Protein AF-A0A8S8XJ86-F1 (afdb_monomer_lite)

pLDDT: mean 74.69, std 11.87, range [42.28, 90.44]

Secondary structure (DSSP, 8-state):
-------------PPP------S-SS--S--------SS----S-----PPPPPPPSEEEEE-TTT--EEEEEPPSSSSEEEE-TTT--EEEE-

Radius of gyration: 46.0 Å; chains: 1; bounding box: 46×61×134 Å

Sequence (94 aa):
MATKKAPPGKRKKKKRKIRLSLKSSKMKKTDSYTDQLGWSTDVGRTLEEKAKPKAPDTIRHQCQMCGTIMKVPKPKKARYTITCPHCEHQEFFE

Structure (mmCIF, N/CA/C/O backbone):
data_AF-A0A8S8XJ86-F1
#
_entry.id   AF-A0A8S8XJ86-F1
#
loop_
_atom_site.group_PDB
_atom_site.id
_atom_site.type_symbol
_atom_site.label_atom_id
_atom_site.label_alt_id
_atom_site.label_comp_id
_atom_site.label_asym_id
_atom_site.label_entity_id
_atom_site.label_seq_id
_atom_site.pdbx_PDB_ins_code
_atom_site.Cartn_x
_atom_site.Cartn_y
_atom_site.Cartn_z
_atom_site.occupancy
_atom_site.B_iso_or_equiv
_atom_site.auth_seq_id
_atom_site.auth_comp_id
_atom_site.auth_asym_id
_atom_site.auth_atom_id
_atom_site.pdbx_PDB_model_num
ATOM 1 N N . MET A 1 1 ? -21.548 49.881 108.927 1.00 42.28 1 MET A N 1
ATOM 2 C CA . MET A 1 1 ? -21.292 50.463 107.590 1.00 42.28 1 MET A CA 1
ATOM 3 C C . MET A 1 1 ? -21.587 49.415 106.524 1.00 42.28 1 MET A C 1
ATOM 5 O O . MET A 1 1 ? -21.354 48.239 106.763 1.00 42.28 1 MET A O 1
ATOM 9 N N . ALA A 1 2 ? -22.207 49.840 105.425 1.00 49.00 2 ALA A N 1
ATOM 10 C CA . ALA A 1 2 ? -22.979 49.024 104.488 1.00 49.00 2 ALA A CA 1
ATOM 11 C C . ALA A 1 2 ? -22.193 47.896 103.787 1.00 49.00 2 ALA A C 1
ATOM 13 O O . ALA A 1 2 ? -21.189 48.147 103.118 1.00 49.00 2 ALA A O 1
ATOM 14 N N . THR A 1 3 ? -22.706 46.664 103.849 1.00 51.28 3 THR A N 1
ATOM 15 C CA . THR A 1 3 ? -22.264 45.565 102.984 1.00 51.28 3 THR A CA 1
ATOM 16 C C . THR A 1 3 ? -22.906 45.736 101.605 1.00 51.28 3 THR A C 1
ATOM 18 O O . THR A 1 3 ? -24.103 45.537 101.401 1.00 51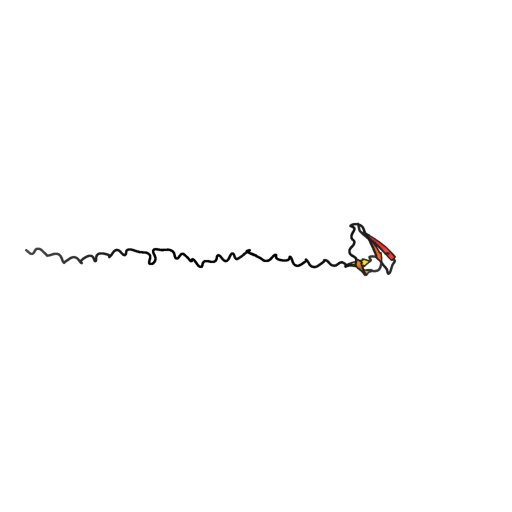.28 3 THR A O 1
ATOM 21 N N . LYS A 1 4 ? -22.101 46.187 100.638 1.00 55.44 4 LYS A N 1
ATOM 22 C CA . LYS A 1 4 ? -22.507 46.378 99.240 1.00 55.44 4 LYS A CA 1
ATOM 23 C C . LYS A 1 4 ? -22.965 45.037 98.652 1.00 55.44 4 LYS A C 1
ATOM 25 O O . LYS A 1 4 ? -22.157 44.135 98.444 1.00 55.44 4 LYS A O 1
ATOM 30 N N . LYS A 1 5 ? -24.264 44.903 98.379 1.00 54.19 5 LYS A N 1
ATOM 31 C CA . LYS A 1 5 ? -24.846 43.737 97.704 1.00 54.19 5 LYS A CA 1
ATOM 32 C C . LYS A 1 5 ? -24.377 43.746 96.245 1.00 54.19 5 LYS A C 1
ATOM 34 O O . LYS A 1 5 ? -24.687 44.675 95.504 1.00 54.19 5 LYS A O 1
ATOM 39 N N . ALA A 1 6 ? -23.580 42.751 95.857 1.00 61.88 6 ALA A N 1
ATOM 40 C CA . ALA A 1 6 ? -23.070 42.616 94.494 1.00 61.88 6 ALA A CA 1
ATOM 41 C C . ALA A 1 6 ? -24.230 42.547 93.474 1.00 61.88 6 ALA A C 1
ATOM 43 O O . ALA A 1 6 ? -25.271 41.955 93.781 1.00 61.88 6 ALA A O 1
ATOM 44 N N . PRO A 1 7 ? -24.087 43.141 92.273 1.00 62.88 7 PRO A N 1
ATOM 45 C CA . PRO A 1 7 ? -25.162 43.164 91.288 1.00 62.88 7 PRO A CA 1
ATOM 46 C C . PRO A 1 7 ? -25.503 41.738 90.821 1.00 62.88 7 PRO A C 1
ATOM 48 O O . PRO A 1 7 ? -24.604 40.898 90.706 1.00 62.88 7 PRO A O 1
ATOM 51 N N . PRO A 1 8 ? -26.784 41.437 90.536 1.00 59.34 8 PRO A N 1
ATOM 52 C CA . PRO A 1 8 ? -27.202 40.100 90.137 1.00 59.34 8 PRO A CA 1
ATOM 53 C C . PRO A 1 8 ? -26.526 39.721 88.816 1.00 59.34 8 PRO A C 1
ATOM 55 O O . PRO A 1 8 ? -26.800 40.291 87.759 1.00 59.34 8 PRO A O 1
ATOM 58 N N . GLY A 1 9 ? -25.606 38.756 88.888 1.00 61.59 9 GLY A N 1
ATOM 59 C CA . GLY A 1 9 ? -24.866 38.259 87.736 1.00 61.59 9 GLY A CA 1
ATOM 60 C C . GLY A 1 9 ? -25.815 37.789 86.633 1.00 61.59 9 GLY A C 1
ATOM 61 O O . GLY A 1 9 ? -26.747 37.019 86.878 1.00 61.59 9 GLY A O 1
ATOM 62 N N . LYS A 1 10 ? -25.583 38.260 85.402 1.00 64.69 10 LYS A N 1
ATOM 63 C CA . LYS A 1 10 ? -26.369 37.902 84.212 1.00 64.69 10 LYS A CA 1
ATOM 64 C C . LYS A 1 10 ? -26.484 36.374 84.122 1.00 64.69 10 LYS A C 1
ATOM 66 O O . LYS A 1 10 ? -25.475 35.687 83.959 1.00 64.69 10 LYS A O 1
ATOM 71 N N . ARG A 1 11 ? -27.706 35.829 84.225 1.00 66.25 11 ARG A N 1
ATOM 72 C CA . ARG A 1 11 ? -27.957 34.380 84.097 1.00 66.25 11 ARG A CA 1
ATOM 73 C C . ARG A 1 11 ? -27.393 33.910 82.754 1.00 66.25 11 ARG A C 1
ATOM 75 O O . ARG A 1 11 ? -27.905 34.291 81.701 1.00 66.25 11 ARG A O 1
ATOM 82 N N . LYS A 1 12 ? -26.337 33.087 82.780 1.00 66.81 12 LYS A N 1
ATOM 83 C CA . LYS A 1 12 ? -25.771 32.473 81.570 1.00 66.81 12 LYS A CA 1
ATOM 84 C C . LYS A 1 12 ? -26.883 31.678 80.880 1.00 66.81 12 LYS A C 1
ATOM 86 O O . LYS A 1 12 ? -27.357 30.681 81.425 1.00 66.81 12 LYS A O 1
ATOM 91 N N . LYS A 1 13 ? -27.328 32.120 79.697 1.00 68.56 13 LYS A N 1
ATOM 92 C CA . LYS A 1 13 ? -28.277 31.357 78.871 1.00 68.56 13 LYS A CA 1
ATOM 93 C C . LYS A 1 13 ? -27.654 29.984 78.600 1.00 68.56 13 LYS A C 1
ATOM 95 O O . LYS A 1 13 ? -26.611 29.896 77.955 1.00 68.56 13 LYS A O 1
ATOM 100 N N . LYS A 1 14 ? -28.268 28.913 79.121 1.00 70.94 14 LYS A N 1
ATOM 101 C CA . LYS A 1 14 ? -27.840 27.535 78.837 1.00 70.94 14 LYS A CA 1
ATOM 102 C C . LYS A 1 14 ? -27.930 27.314 77.325 1.00 70.94 14 LYS A C 1
ATOM 104 O O . LYS A 1 14 ? -29.017 27.407 76.757 1.00 70.94 14 LYS A O 1
ATOM 109 N N . LYS A 1 15 ? -26.791 27.037 76.679 1.00 71.56 15 LYS A N 1
ATOM 110 C CA . LYS A 1 15 ? -26.743 26.664 75.260 1.00 71.56 15 LYS A CA 1
ATOM 111 C C . LYS A 1 15 ? -27.555 25.377 75.089 1.00 71.56 15 LYS A C 1
ATOM 113 O O . LYS A 1 15 ? -27.224 24.357 75.693 1.00 71.56 15 LYS A O 1
ATOM 118 N N . ARG A 1 16 ? -28.647 25.428 74.321 1.00 73.12 16 ARG A N 1
ATOM 119 C CA . ARG A 1 16 ? -29.428 24.228 73.996 1.00 73.12 16 ARG A CA 1
ATOM 120 C C . ARG A 1 16 ? -28.575 23.365 73.066 1.00 73.12 16 ARG A C 1
ATOM 122 O O . ARG A 1 16 ? -28.124 23.850 72.034 1.00 73.12 16 ARG A O 1
ATOM 129 N N . LYS A 1 17 ? -28.314 22.111 73.450 1.00 73.62 17 LYS A N 1
ATOM 130 C CA . LYS A 1 17 ? -27.596 21.163 72.588 1.00 73.62 17 LYS A CA 1
ATOM 131 C C . LYS A 1 17 ? -28.508 20.794 71.422 1.00 73.62 17 LYS A C 1
ATOM 133 O O . LYS A 1 17 ? -29.537 20.157 71.634 1.00 73.62 17 LYS A O 1
ATOM 138 N N . ILE A 1 18 ? -28.129 21.194 70.214 1.00 74.19 18 ILE A N 1
ATOM 139 C CA . ILE A 1 18 ? -28.754 20.706 68.987 1.00 74.19 18 ILE A CA 1
ATOM 140 C C . ILE A 1 18 ? -28.276 19.265 68.808 1.00 74.19 18 ILE A C 1
ATOM 142 O O . ILE A 1 18 ? -27.073 19.016 68.749 1.00 74.19 18 ILE A O 1
ATOM 146 N N . ARG A 1 19 ? -29.209 18.311 68.779 1.00 73.75 19 ARG A N 1
ATOM 147 C CA . ARG A 1 19 ? -28.902 16.935 68.381 1.00 73.75 19 ARG A CA 1
ATOM 148 C C . ARG A 1 19 ? -29.111 16.860 66.880 1.00 73.75 19 ARG A C 1
ATOM 150 O O . ARG A 1 19 ? -30.240 16.968 66.413 1.00 73.75 19 ARG A O 1
ATOM 157 N N . LEU A 1 20 ? -28.016 16.748 66.142 1.00 73.75 20 LEU A N 1
ATOM 158 C CA . LEU A 1 20 ? -28.055 16.588 64.699 1.00 73.75 20 LEU A CA 1
ATOM 159 C C . LEU A 1 20 ? -28.547 15.164 64.402 1.00 73.75 20 LEU A C 1
ATOM 161 O O . LEU A 1 20 ? -27.772 14.215 64.464 1.00 73.75 20 LEU A O 1
ATOM 165 N N . SER A 1 21 ? -29.849 14.996 64.171 1.00 73.94 21 SER A N 1
ATOM 166 C CA . SER A 1 21 ? -30.399 13.740 63.658 1.00 73.94 21 SER A CA 1
ATOM 167 C C . SER A 1 21 ? -30.605 13.855 62.155 1.00 73.94 21 SER A C 1
ATOM 169 O O . SER A 1 21 ? -31.140 14.851 61.667 1.00 73.94 21 SER A O 1
ATOM 171 N N . LEU A 1 22 ? -30.214 12.817 61.424 1.00 75.38 22 LEU A N 1
ATOM 172 C CA . LEU A 1 22 ? -30.491 12.714 59.997 1.00 75.38 22 LEU A CA 1
ATOM 173 C C . LEU A 1 22 ? -32.007 12.706 59.766 1.00 75.38 22 LEU A C 1
ATOM 175 O O . LEU A 1 22 ? -32.744 12.008 60.463 1.00 75.38 22 LEU A O 1
ATOM 179 N N . LYS A 1 23 ? -32.478 13.476 58.779 1.00 71.81 23 LYS A N 1
ATOM 180 C CA . LYS A 1 23 ? -33.911 13.575 58.451 1.00 71.81 23 LYS A CA 1
ATOM 181 C C . LYS A 1 23 ? -34.482 12.272 57.875 1.00 71.81 23 LYS A C 1
ATOM 183 O O . LYS A 1 23 ? -35.683 12.040 57.951 1.00 71.81 23 LYS A O 1
ATOM 188 N N . SER A 1 24 ? -33.622 11.402 57.354 1.00 71.81 24 SER A N 1
ATOM 189 C CA . SER A 1 24 ? -33.955 10.047 56.920 1.00 71.81 24 SER A CA 1
ATOM 190 C C . SER A 1 24 ? -32.958 9.060 57.518 1.00 71.81 24 SER A C 1
ATOM 192 O O . SER A 1 24 ? -31.769 9.120 57.220 1.00 71.81 24 SER A O 1
ATOM 194 N N . SER A 1 25 ? -33.442 8.137 58.346 1.00 70.00 25 SER A N 1
ATOM 195 C CA . SER A 1 25 ? -32.637 7.062 58.942 1.00 70.00 25 SER A CA 1
ATOM 196 C C . SER A 1 25 ? -32.463 5.842 58.032 1.00 70.00 25 SER A C 1
ATOM 198 O O . SER A 1 25 ? -31.702 4.939 58.360 1.00 70.00 25 SER A O 1
ATOM 200 N N . LYS A 1 26 ? -33.185 5.786 56.907 1.00 74.62 26 LYS A N 1
ATOM 201 C CA . LYS A 1 26 ? -33.253 4.623 56.017 1.00 74.62 26 LYS A CA 1
ATOM 202 C C . LYS A 1 26 ? -32.887 5.040 54.597 1.00 74.62 26 LYS A C 1
ATOM 204 O O . LYS A 1 26 ? -33.457 6.001 54.081 1.00 74.62 26 LYS A O 1
ATOM 209 N N . MET A 1 27 ? -31.963 4.309 53.976 1.00 71.25 27 MET A N 1
ATOM 210 C CA . MET A 1 27 ? -31.656 4.464 52.553 1.00 71.25 27 MET A CA 1
ATOM 211 C C . MET A 1 27 ? -32.871 4.031 51.720 1.00 71.25 27 MET A C 1
ATOM 213 O O . MET A 1 27 ? -33.504 3.013 52.014 1.00 71.25 27 MET A O 1
ATOM 217 N N . LYS A 1 28 ? -33.235 4.823 50.706 1.00 73.31 28 LYS A N 1
ATOM 218 C CA . LYS A 1 28 ? -34.263 4.430 49.734 1.00 73.31 28 LYS A CA 1
ATOM 219 C C . LYS A 1 28 ? -33.676 3.301 48.884 1.00 73.31 28 LYS A C 1
A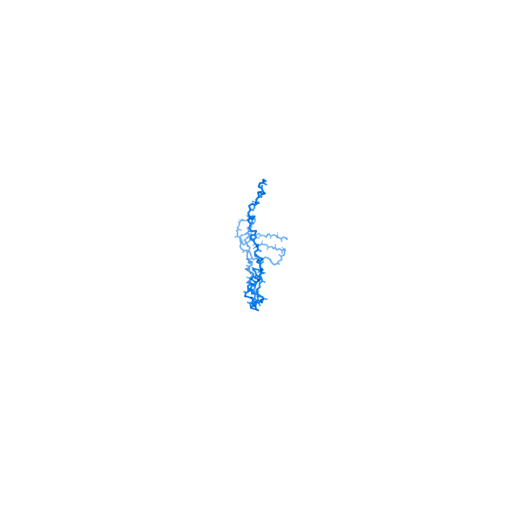TOM 221 O O . LYS A 1 28 ? -32.573 3.438 48.379 1.00 73.31 28 LYS A O 1
ATOM 226 N N . LYS A 1 29 ? -34.397 2.182 48.759 1.00 66.81 29 LYS A N 1
ATOM 227 C CA . LYS A 1 29 ? -33.924 0.974 48.051 1.00 66.81 29 LYS A CA 1
ATOM 228 C C . LYS A 1 29 ? -33.754 1.168 46.542 1.00 66.81 29 LYS A C 1
ATOM 230 O O . LYS A 1 29 ? -33.086 0.367 45.908 1.00 66.81 29 LYS A O 1
ATOM 235 N N . THR A 1 30 ? -34.371 2.197 45.975 1.00 69.38 30 THR A N 1
ATOM 236 C CA . THR A 1 30 ? -34.253 2.537 44.559 1.00 69.38 30 THR A CA 1
ATOM 237 C C . THR A 1 30 ? -33.392 3.782 44.443 1.00 69.38 30 THR A C 1
ATOM 239 O O . THR A 1 30 ? -33.899 4.907 44.436 1.00 69.38 30 THR A O 1
ATOM 242 N N . ASP A 1 31 ? -32.085 3.562 44.430 1.00 65.06 31 ASP A N 1
ATOM 243 C CA . ASP A 1 31 ? -31.149 4.554 43.933 1.00 65.06 31 ASP A CA 1
ATOM 244 C C . ASP A 1 31 ? -31.288 4.561 42.407 1.00 65.06 31 ASP A C 1
ATOM 246 O O . ASP A 1 31 ? -31.013 3.562 41.748 1.00 65.06 31 ASP A O 1
ATOM 250 N N . SER A 1 32 ? -31.810 5.647 41.838 1.00 66.44 32 SER A N 1
ATOM 251 C CA . SER A 1 32 ? -31.901 5.816 40.381 1.00 66.44 32 SER A CA 1
ATOM 252 C C . SER A 1 32 ? -30.559 6.245 39.782 1.00 66.44 32 SER A C 1
ATOM 254 O O . SER A 1 32 ? -30.525 6.850 38.710 1.00 66.44 32 SER A O 1
ATOM 256 N N . TYR A 1 33 ? -29.459 5.997 40.494 1.00 66.94 33 TYR A N 1
ATOM 257 C CA . TYR A 1 33 ? -28.121 6.206 39.988 1.00 66.94 33 TYR A CA 1
ATOM 258 C C . TYR A 1 33 ? -27.830 5.149 38.924 1.00 66.94 33 TYR A C 1
ATOM 260 O O . TYR A 1 33 ? -27.541 3.988 39.206 1.00 66.94 33 TYR A O 1
ATOM 268 N N . THR A 1 34 ? -27.968 5.570 37.673 1.00 67.62 34 THR A N 1
ATOM 269 C CA . THR A 1 34 ? -27.448 4.832 36.531 1.00 67.62 34 THR A CA 1
ATOM 270 C C . THR A 1 34 ? -26.047 5.360 36.297 1.00 67.62 34 THR A C 1
ATOM 272 O O . THR A 1 34 ? -25.868 6.529 35.961 1.00 67.62 34 THR A O 1
ATOM 275 N N . ASP A 1 35 ? -25.049 4.518 36.554 1.00 68.88 35 ASP A N 1
ATOM 276 C CA . ASP A 1 35 ? -23.670 4.836 36.222 1.00 68.88 35 ASP A CA 1
ATOM 277 C C . ASP A 1 35 ? -23.599 4.894 34.696 1.00 68.88 35 ASP A C 1
ATOM 279 O O . ASP A 1 35 ? -23.605 3.869 34.010 1.00 68.88 35 ASP A O 1
ATOM 283 N N . GLN A 1 36 ? -23.676 6.102 34.137 1.00 66.06 36 GLN A N 1
ATOM 284 C CA . GLN A 1 36 ? -23.435 6.294 32.719 1.00 66.06 36 GLN A CA 1
ATOM 285 C C . GLN A 1 36 ? -21.943 6.081 32.504 1.00 66.06 36 GLN A C 1
ATOM 287 O O . GLN A 1 36 ? -21.143 7.012 32.581 1.00 66.06 36 GLN A O 1
ATOM 292 N N . LEU A 1 37 ? -21.585 4.819 32.271 1.00 66.50 37 LEU A N 1
ATOM 293 C CA . LEU A 1 37 ? -20.286 4.388 31.781 1.00 66.50 37 LEU A CA 1
ATOM 294 C C . LEU A 1 37 ? -20.073 5.063 30.421 1.00 66.50 37 LEU A C 1
ATOM 296 O O . LEU A 1 37 ? -20.451 4.541 29.373 1.00 66.50 37 LEU A O 1
ATOM 300 N N . GLY A 1 38 ? -19.528 6.281 30.466 1.00 61.91 38 GLY A N 1
ATOM 301 C CA . GLY A 1 38 ? -19.397 7.202 29.337 1.00 61.91 38 GLY A CA 1
ATOM 302 C C . GLY A 1 38 ? -18.477 6.713 28.224 1.00 61.91 38 GLY A C 1
ATOM 303 O O . GLY A 1 38 ? -18.430 7.341 27.173 1.00 61.91 38 GLY A O 1
ATOM 304 N N . TRP A 1 39 ? -17.806 5.579 28.414 1.00 65.81 39 TRP A N 1
ATOM 305 C CA . TRP A 1 39 ? -17.063 4.886 27.377 1.00 65.81 39 TRP A CA 1
ATOM 306 C C . TRP A 1 39 ? -17.312 3.381 27.511 1.00 65.81 39 TRP A C 1
ATOM 308 O O . TRP A 1 39 ? -16.925 2.763 28.498 1.00 65.81 39 TRP A O 1
ATOM 318 N N . SER A 1 40 ? -17.947 2.807 26.487 1.00 62.31 40 SER A N 1
ATOM 319 C CA . SER A 1 40 ? -18.007 1.364 26.223 1.00 62.31 40 SER A CA 1
ATOM 320 C C . SER A 1 40 ? -18.963 0.538 27.091 1.00 62.31 40 SER A C 1
ATOM 322 O O . SER A 1 40 ? -18.544 -0.320 27.862 1.00 62.31 40 SER A O 1
ATOM 324 N N . THR A 1 41 ? -20.268 0.679 26.859 1.00 57.97 41 THR A N 1
ATOM 325 C CA . THR A 1 41 ? -21.179 -0.474 26.968 1.00 57.97 41 THR A CA 1
ATOM 326 C C . THR A 1 41 ? -22.027 -0.585 25.703 1.00 57.97 41 THR A C 1
ATOM 328 O O . THR A 1 41 ? -23.215 -0.282 25.680 1.00 57.97 41 THR A O 1
ATOM 331 N N . ASP A 1 42 ? -21.396 -1.061 24.627 1.00 57.44 42 ASP A N 1
ATOM 332 C CA . ASP A 1 42 ? -22.092 -1.753 23.537 1.00 57.44 42 ASP A CA 1
ATOM 333 C C . ASP A 1 42 ? -22.676 -3.069 24.088 1.00 57.44 42 ASP A C 1
ATOM 335 O O . ASP A 1 42 ? -22.187 -4.171 23.842 1.00 57.44 42 ASP A O 1
ATOM 339 N N . VAL A 1 43 ? -23.723 -2.963 24.907 1.00 60.47 43 VAL A N 1
ATOM 340 C CA . VAL A 1 43 ? -24.544 -4.105 25.304 1.00 60.47 43 VAL A CA 1
ATOM 341 C C . VAL A 1 43 ? -25.609 -4.318 24.232 1.00 60.47 43 VAL A C 1
ATOM 343 O O . VAL A 1 43 ? -26.696 -3.750 24.271 1.00 60.47 43 VAL A O 1
ATOM 346 N N . GLY A 1 44 ? -25.287 -5.163 23.250 1.00 59.00 44 GLY A N 1
ATOM 347 C CA . GLY A 1 44 ? -26.314 -5.883 22.495 1.00 59.00 44 GLY A CA 1
ATOM 348 C C . GLY A 1 44 ? -26.542 -5.495 21.037 1.00 59.00 44 GLY A C 1
ATOM 349 O O . GLY A 1 44 ? -27.637 -5.739 20.533 1.00 59.00 44 GLY A O 1
ATOM 350 N N . ARG A 1 45 ? -25.544 -4.969 20.321 1.00 57.94 45 ARG A N 1
ATOM 351 C CA . ARG A 1 45 ? -25.515 -5.063 18.853 1.00 57.94 45 ARG A CA 1
ATOM 352 C C . ARG A 1 45 ? -24.099 -5.397 18.428 1.00 57.94 45 ARG A C 1
ATOM 354 O O . ARG A 1 45 ? -23.181 -4.643 18.715 1.00 57.94 45 ARG A O 1
ATOM 361 N N . THR A 1 46 ? -23.922 -6.544 17.781 1.00 61.25 46 THR A N 1
ATOM 362 C CA . THR A 1 46 ? -22.720 -6.843 17.004 1.00 61.25 46 THR A CA 1
ATOM 363 C C . THR A 1 46 ? -22.483 -5.655 16.087 1.00 61.25 46 THR A C 1
ATOM 365 O O . THR A 1 46 ? -23.239 -5.444 15.139 1.00 61.25 46 THR A O 1
ATOM 368 N N . LEU A 1 47 ? -21.506 -4.826 16.438 1.00 59.94 47 LEU A N 1
ATOM 369 C CA . LEU A 1 47 ? -21.069 -3.710 15.627 1.00 59.94 47 LEU A CA 1
ATOM 370 C C . LEU A 1 47 ? -20.485 -4.366 14.377 1.00 59.94 47 LEU A C 1
ATOM 372 O O . LEU A 1 47 ? -19.349 -4.830 14.398 1.00 59.94 47 LEU A O 1
ATOM 376 N N . GLU A 1 48 ? -21.314 -4.544 13.345 1.00 66.19 48 GLU A N 1
ATOM 377 C CA . GLU A 1 48 ? -20.861 -4.985 12.032 1.00 66.19 48 GLU A CA 1
ATOM 378 C C . GLU A 1 48 ? -19.766 -4.001 11.641 1.00 66.19 48 GLU A C 1
ATOM 380 O O . GLU A 1 48 ? -20.041 -2.835 11.339 1.00 66.19 48 GLU A O 1
ATOM 385 N N . GLU A 1 49 ? -18.510 -4.438 11.758 1.00 64.31 49 GLU A N 1
ATOM 386 C CA . GLU A 1 49 ? -17.362 -3.669 11.315 1.00 64.31 49 GLU A CA 1
ATOM 387 C C . GLU A 1 49 ? -17.645 -3.294 9.867 1.00 64.31 49 GLU A C 1
ATOM 389 O O . GLU A 1 49 ? -17.634 -4.148 8.976 1.00 64.31 49 GLU A O 1
ATOM 394 N N . LYS A 1 50 ? -17.965 -2.017 9.627 1.00 69.06 50 LYS A N 1
ATOM 395 C CA . LYS A 1 50 ? -18.183 -1.520 8.273 1.00 69.06 50 LYS A CA 1
ATOM 396 C C . LYS A 1 50 ? -16.958 -1.914 7.467 1.00 69.06 50 LYS A C 1
ATOM 398 O O . LYS A 1 50 ? -15.845 -1.505 7.804 1.00 69.06 50 LYS A O 1
ATOM 403 N N . ALA A 1 51 ? -17.176 -2.741 6.444 1.00 70.44 51 ALA A N 1
ATOM 404 C CA . ALA A 1 51 ? -16.114 -3.270 5.610 1.00 70.44 51 ALA A CA 1
ATOM 405 C C . ALA A 1 51 ? -15.200 -2.117 5.190 1.00 70.44 51 ALA A C 1
ATOM 407 O O . ALA A 1 51 ? -15.657 -1.139 4.589 1.00 70.44 51 ALA A O 1
ATOM 408 N N . LYS A 1 52 ? -13.921 -2.205 5.573 1.00 73.94 52 LYS A N 1
ATOM 409 C CA . LYS A 1 52 ? -12.927 -1.177 5.253 1.00 73.94 52 LYS A CA 1
ATOM 410 C C . LYS A 1 52 ? -12.992 -0.889 3.747 1.00 73.94 52 LYS A C 1
ATOM 412 O O . LYS A 1 52 ? -13.107 -1.842 2.968 1.00 73.94 52 LYS A O 1
ATOM 417 N N . PRO A 1 53 ? -12.935 0.387 3.323 1.00 74.50 53 PRO A N 1
ATOM 418 C CA . PRO A 1 53 ? -12.978 0.721 1.906 1.00 74.50 53 PRO A CA 1
ATOM 419 C C . PRO A 1 53 ? -11.869 -0.049 1.186 1.00 74.50 53 PRO A C 1
ATOM 421 O O . PRO A 1 53 ? -10.708 -0.012 1.600 1.00 74.50 53 PRO A O 1
ATOM 424 N N . LYS A 1 54 ? -12.243 -0.801 0.144 1.00 73.19 54 LYS A N 1
ATOM 425 C CA . LYS A 1 54 ? -11.291 -1.576 -0.655 1.00 73.19 54 LYS A CA 1
ATOM 426 C C . LYS A 1 54 ? -10.245 -0.614 -1.214 1.00 73.19 54 LYS A C 1
ATOM 428 O O . LYS A 1 54 ? -10.591 0.412 -1.798 1.00 73.19 54 LYS A O 1
ATOM 433 N N . ALA A 1 55 ? -8.973 -0.931 -0.986 1.00 72.12 55 ALA A N 1
ATOM 434 C CA . ALA A 1 55 ? -7.868 -0.180 -1.565 1.00 72.12 55 ALA A CA 1
ATOM 435 C C . ALA A 1 55 ? -7.999 -0.155 -3.101 1.00 72.12 55 ALA A C 1
ATOM 437 O O . ALA A 1 55 ? -8.549 -1.100 -3.667 1.00 72.12 55 ALA A O 1
ATOM 438 N N . PRO A 1 56 ? -7.510 0.895 -3.783 1.00 75.44 56 PRO A N 1
ATOM 439 C CA . PRO A 1 56 ? -7.622 0.984 -5.232 1.00 75.44 56 PRO A CA 1
ATOM 440 C C . PRO A 1 56 ? -6.899 -0.186 -5.909 1.00 75.44 56 PRO A C 1
ATOM 442 O O . PRO A 1 56 ? -5.711 -0.420 -5.679 1.00 75.44 56 PRO A O 1
ATOM 445 N N . ASP A 1 57 ? -7.621 -0.886 -6.783 1.00 78.38 57 ASP A N 1
ATOM 446 C CA . ASP A 1 57 ? -7.113 -2.027 -7.554 1.00 78.38 57 ASP A CA 1
ATOM 447 C C . ASP A 1 57 ? -6.179 -1.606 -8.703 1.00 78.38 57 ASP A C 1
ATOM 449 O O . ASP A 1 57 ? -5.568 -2.451 -9.356 1.00 78.38 57 ASP A O 1
ATOM 453 N N . THR A 1 58 ? -6.051 -0.299 -8.956 1.00 85.31 58 THR A N 1
ATOM 454 C CA . THR A 1 58 ? -5.257 0.272 -10.052 1.00 85.31 58 THR A CA 1
ATOM 455 C C . THR A 1 58 ? -4.283 1.333 -9.560 1.00 85.31 58 THR A C 1
ATOM 457 O O . THR A 1 58 ? -4.676 2.256 -8.842 1.00 85.31 58 THR A O 1
ATOM 460 N N . ILE A 1 59 ? -3.041 1.249 -10.023 1.00 85.75 59 ILE A N 1
ATOM 461 C CA . ILE A 1 59 ? -1.953 2.188 -9.752 1.00 85.75 59 ILE A CA 1
ATOM 462 C C . ILE A 1 59 ? -1.700 3.022 -11.013 1.00 85.75 59 ILE A C 1
ATOM 464 O O . ILE A 1 59 ? -1.812 2.533 -12.139 1.00 85.75 59 ILE A O 1
ATOM 468 N N . ARG A 1 60 ? -1.381 4.307 -10.836 1.00 89.50 60 ARG A N 1
ATOM 469 C CA . ARG A 1 60 ? -0.942 5.176 -11.934 1.00 89.50 60 ARG A CA 1
ATOM 470 C C . ARG A 1 60 ? 0.577 5.099 -12.036 1.00 89.50 60 ARG A C 1
ATOM 472 O O . ARG A 1 60 ? 1.256 5.529 -11.111 1.00 89.50 60 ARG A O 1
ATOM 479 N N . HIS A 1 61 ? 1.085 4.567 -13.140 1.00 88.62 61 HIS A N 1
ATOM 480 C CA . HIS A 1 61 ? 2.518 4.476 -13.413 1.00 88.62 61 HIS A CA 1
ATOM 481 C C . HIS A 1 61 ? 2.890 5.390 -14.575 1.00 88.62 61 HIS A C 1
ATOM 483 O O . HIS A 1 61 ? 2.162 5.466 -15.563 1.00 88.62 61 HIS A O 1
ATOM 489 N N . GLN A 1 62 ? 4.027 6.066 -14.459 1.00 88.94 62 GLN A N 1
ATOM 490 C CA . GLN A 1 62 ? 4.631 6.851 -15.529 1.00 88.94 62 GLN A CA 1
ATOM 491 C C . GLN A 1 62 ? 5.767 6.027 -16.141 1.00 88.94 62 GLN A C 1
ATOM 493 O O . GLN A 1 62 ? 6.633 5.558 -15.408 1.00 88.94 62 GLN A O 1
ATOM 498 N N . CYS A 1 63 ? 5.756 5.819 -17.459 1.00 87.75 63 CYS A N 1
ATOM 499 C CA . CYS A 1 63 ? 6.867 5.147 -18.143 1.00 87.75 63 CYS A CA 1
ATOM 500 C C . CYS A 1 63 ? 8.087 6.079 -18.210 1.00 87.75 63 CYS A C 1
ATOM 502 O O . CYS A 1 63 ? 7.930 7.252 -18.560 1.00 87.75 63 CYS A O 1
ATOM 504 N N . GLN A 1 64 ? 9.289 5.570 -17.920 1.00 85.50 64 GLN A N 1
ATOM 505 C CA . GLN A 1 64 ? 10.508 6.382 -17.892 1.00 85.50 64 GLN A CA 1
ATOM 506 C C . GLN A 1 64 ? 10.927 6.857 -19.292 1.00 85.50 64 GLN A C 1
ATOM 508 O O . GLN A 1 64 ? 11.433 7.966 -19.441 1.00 85.50 64 GLN A O 1
ATOM 513 N N . MET A 1 65 ? 10.667 6.051 -20.325 1.00 87.00 65 MET A N 1
ATOM 514 C CA . MET A 1 65 ? 11.090 6.348 -21.698 1.00 87.00 65 MET A CA 1
ATOM 515 C C . MET A 1 65 ? 10.196 7.359 -22.424 1.00 87.00 65 MET A C 1
ATOM 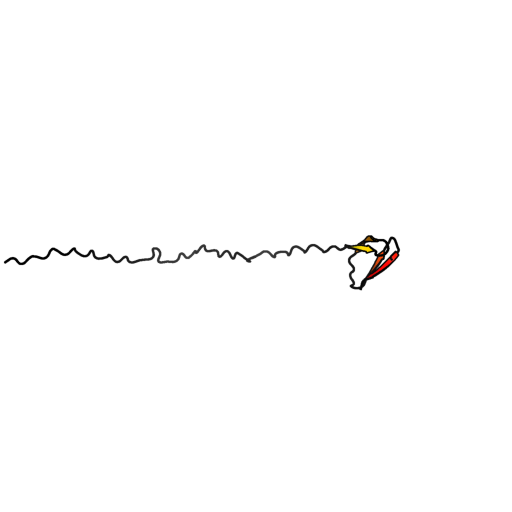517 O O . MET A 1 65 ? 10.700 8.252 -23.097 1.00 87.00 65 MET A O 1
ATOM 521 N N . CYS A 1 66 ? 8.870 7.220 -22.329 1.00 85.56 66 CYS A N 1
ATOM 522 C CA . CYS A 1 66 ? 7.922 8.054 -23.085 1.00 85.56 66 CYS A CA 1
ATOM 523 C C . CYS A 1 66 ? 7.125 9.035 -22.212 1.00 85.56 66 CYS A C 1
ATOM 525 O O . CYS A 1 66 ? 6.367 9.848 -22.734 1.00 85.56 66 CYS A O 1
ATOM 527 N N . GLY A 1 67 ? 7.248 8.950 -20.883 1.00 84.38 67 GLY A N 1
ATOM 528 C CA . GLY A 1 67 ? 6.557 9.832 -19.941 1.00 84.38 67 GLY A CA 1
ATOM 529 C C . GLY A 1 67 ? 5.037 9.647 -19.871 1.00 84.38 67 GLY A C 1
ATOM 530 O O . GLY A 1 67 ? 4.383 10.333 -19.088 1.00 84.38 67 GLY A O 1
ATOM 531 N N . THR A 1 68 ? 4.450 8.731 -20.650 1.00 87.94 68 THR A N 1
ATOM 532 C CA . THR A 1 68 ? 3.000 8.503 -20.640 1.00 87.94 68 THR A CA 1
ATOM 533 C C . THR A 1 68 ? 2.547 7.913 -19.308 1.00 87.94 68 THR A C 1
ATOM 535 O O . THR A 1 68 ? 3.193 7.006 -18.772 1.00 87.94 68 THR A O 1
ATOM 538 N N . ILE A 1 69 ? 1.413 8.401 -18.799 1.00 89.19 69 ILE A N 1
ATOM 539 C CA . ILE A 1 69 ? 0.805 7.935 -17.550 1.00 89.19 69 ILE A CA 1
ATOM 540 C C . ILE A 1 69 ? -0.225 6.854 -17.865 1.00 89.19 69 ILE A C 1
ATOM 542 O O . ILE A 1 69 ? -1.188 7.083 -18.597 1.00 89.19 69 ILE A O 1
ATOM 546 N N . MET A 1 70 ? -0.051 5.687 -17.258 1.00 88.06 70 MET A N 1
ATOM 547 C CA . MET A 1 70 ? -0.862 4.500 -17.496 1.00 88.06 70 MET A CA 1
ATOM 548 C C . MET A 1 70 ? -1.515 4.024 -16.207 1.00 88.06 70 MET A C 1
ATOM 550 O O . MET A 1 70 ? -0.944 4.137 -15.123 1.00 88.06 70 MET A O 1
ATOM 554 N N . LYS A 1 71 ? -2.718 3.460 -16.326 1.00 89.19 71 LYS A N 1
ATOM 555 C CA . LYS A 1 71 ? -3.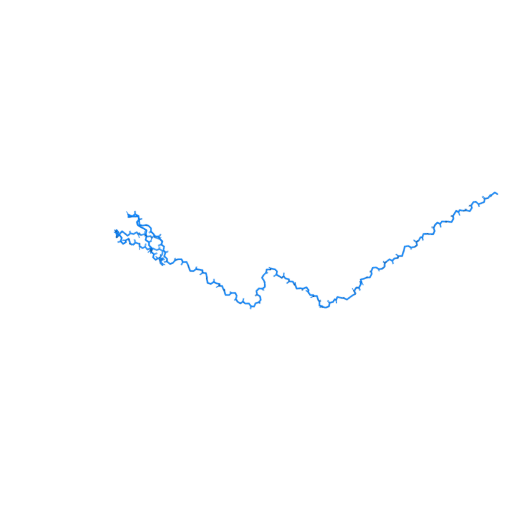399 2.781 -15.220 1.00 89.19 71 LYS A CA 1
ATOM 556 C C . LYS A 1 71 ? -3.065 1.294 -15.298 1.00 89.19 71 LYS A C 1
ATOM 558 O O . LYS A 1 71 ? -3.539 0.618 -16.205 1.00 89.19 71 LYS A O 1
ATOM 563 N N . VAL A 1 72 ? -2.255 0.805 -14.367 1.00 87.94 72 VAL A N 1
ATOM 564 C CA . VAL A 1 72 ? -1.835 -0.603 -14.289 1.00 87.94 72 VAL A CA 1
ATOM 565 C C . VAL A 1 72 ? -2.562 -1.264 -13.116 1.00 87.94 72 VAL A C 1
ATOM 567 O O . VAL A 1 72 ? -2.730 -0.624 -12.073 1.00 87.94 72 VAL A O 1
ATOM 570 N N . PRO A 1 73 ? -3.037 -2.514 -13.246 1.00 88.00 73 PRO A N 1
ATOM 571 C CA . PRO A 1 73 ? -3.602 -3.243 -12.117 1.00 88.00 73 PRO A CA 1
ATOM 572 C C . PRO A 1 73 ? -2.552 -3.463 -11.024 1.00 88.00 73 PRO A C 1
ATOM 574 O O . PRO A 1 73 ? -1.366 -3.629 -11.308 1.00 88.00 73 PRO A O 1
ATOM 577 N N . LYS A 1 74 ? -2.993 -3.505 -9.765 1.00 86.50 74 LYS A N 1
ATOM 578 C CA . LYS A 1 74 ? -2.107 -3.761 -8.631 1.00 86.50 74 LYS A CA 1
ATOM 579 C C . LYS A 1 74 ? -1.428 -5.132 -8.796 1.00 86.50 74 LYS A C 1
ATOM 581 O O . LYS A 1 74 ? -2.124 -6.152 -8.862 1.00 86.50 74 LYS A O 1
ATOM 586 N N . PR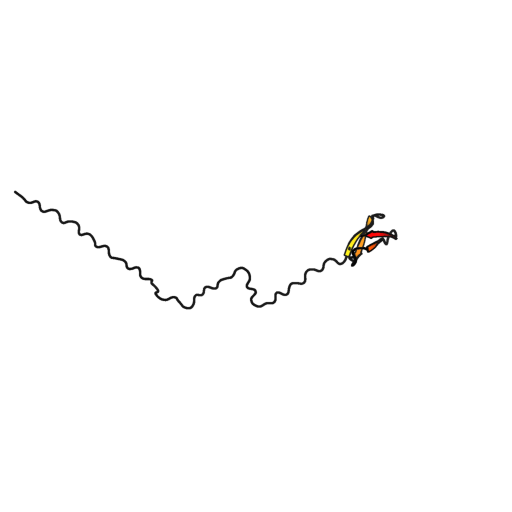O A 1 75 ? -0.087 -5.186 -8.833 1.00 88.06 75 PRO A N 1
ATOM 587 C CA . PRO A 1 75 ? 0.628 -6.445 -8.944 1.00 88.06 75 PRO A CA 1
ATOM 588 C C . PRO A 1 75 ? 0.407 -7.285 -7.682 1.00 88.06 75 PRO A C 1
ATOM 590 O O . PRO A 1 75 ? 0.416 -6.784 -6.558 1.00 88.06 75 PRO A O 1
ATOM 593 N N . LYS A 1 76 ? 0.185 -8.589 -7.877 1.00 85.06 76 LYS A N 1
ATOM 594 C CA . LYS A 1 76 ? 0.013 -9.560 -6.780 1.00 85.06 76 LYS A CA 1
ATOM 595 C C . LYS A 1 76 ? 1.347 -10.072 -6.230 1.00 85.06 76 LYS A C 1
ATOM 597 O O . LYS A 1 76 ? 1.384 -10.627 -5.139 1.00 85.06 76 LYS A O 1
ATOM 602 N N . LYS A 1 77 ? 2.416 -9.940 -7.017 1.00 88.19 77 LYS A N 1
ATOM 603 C CA . LYS A 1 77 ? 3.775 -10.389 -6.698 1.00 88.19 77 LYS A CA 1
ATOM 604 C C . LYS A 1 77 ? 4.635 -9.175 -6.345 1.00 88.19 77 LYS A C 1
ATOM 606 O O . LYS A 1 77 ? 4.381 -8.096 -6.870 1.00 88.19 77 LYS A O 1
ATOM 611 N N . ALA A 1 78 ? 5.648 -9.377 -5.499 1.00 85.19 78 ALA A N 1
ATOM 612 C CA . ALA A 1 78 ? 6.656 -8.354 -5.203 1.00 85.19 78 ALA A CA 1
ATOM 613 C C . ALA A 1 78 ? 7.418 -7.943 -6.472 1.00 85.19 78 ALA A C 1
ATOM 615 O O . ALA A 1 78 ? 7.491 -6.764 -6.784 1.00 85.19 78 ALA A O 1
ATOM 616 N N . ARG A 1 79 ? 7.838 -8.940 -7.264 1.00 90.44 79 ARG A N 1
ATOM 617 C CA . ARG A 1 79 ? 8.523 -8.743 -8.544 1.00 90.44 79 ARG A CA 1
ATOM 618 C C . ARG A 1 79 ? 7.540 -8.763 -9.703 1.00 90.44 79 ARG A C 1
ATOM 620 O O . ARG A 1 79 ? 6.810 -9.7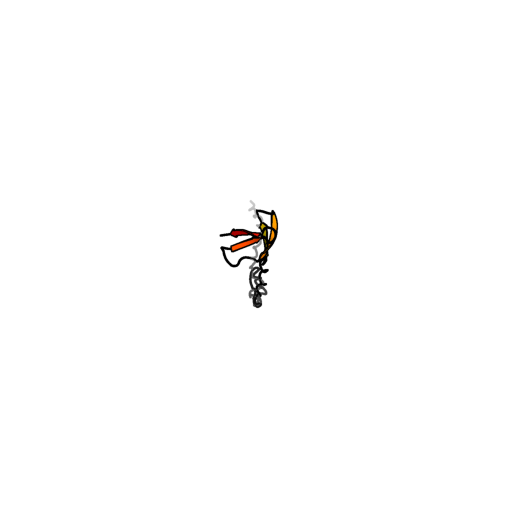51 -9.868 1.00 90.44 79 ARG A O 1
ATOM 627 N N . TYR A 1 80 ? 7.522 -7.711 -10.509 1.00 90.06 80 TYR A N 1
ATOM 628 C CA . TYR A 1 80 ? 6.631 -7.600 -11.663 1.00 90.06 80 TYR A CA 1
ATOM 629 C C . TYR A 1 80 ? 7.224 -6.713 -12.757 1.00 90.06 80 TYR A C 1
ATOM 631 O O . TYR A 1 80 ? 8.065 -5.854 -12.512 1.00 90.06 80 TYR A O 1
ATOM 639 N N . THR A 1 81 ? 6.751 -6.933 -13.980 1.00 90.31 81 THR A N 1
ATOM 640 C CA . THR A 1 81 ? 7.143 -6.170 -15.164 1.00 90.31 81 THR A CA 1
ATOM 641 C C . THR A 1 81 ? 5.970 -5.350 -15.671 1.00 90.31 81 THR A C 1
ATOM 643 O O . THR A 1 81 ? 4.865 -5.884 -15.808 1.00 90.31 81 THR A O 1
ATOM 646 N N . ILE A 1 82 ? 6.199 -4.075 -15.982 1.00 90.19 82 ILE A N 1
ATOM 647 C CA . ILE A 1 82 ? 5.208 -3.219 -16.645 1.00 90.19 82 ILE A CA 1
ATOM 648 C C . ILE A 1 82 ? 5.668 -2.976 -18.077 1.00 90.19 82 ILE A C 1
ATOM 650 O O . ILE A 1 82 ? 6.739 -2.421 -18.300 1.00 90.19 82 ILE A O 1
ATOM 654 N N . THR A 1 83 ? 4.834 -3.357 -19.042 1.00 89.88 83 THR A N 1
ATOM 655 C CA . THR A 1 83 ? 5.052 -3.052 -20.460 1.00 89.88 83 THR A CA 1
ATOM 656 C C . THR A 1 83 ? 4.241 -1.822 -20.848 1.00 89.88 83 THR A C 1
ATOM 658 O O . THR A 1 83 ? 3.029 -1.775 -20.621 1.00 89.88 83 THR A O 1
ATOM 661 N N . CYS A 1 84 ? 4.892 -0.817 -21.427 1.00 88.56 84 CYS A N 1
ATOM 662 C CA . CYS A 1 84 ? 4.207 0.362 -21.948 1.00 88.56 84 CYS A CA 1
ATOM 663 C C . CYS A 1 84 ? 3.539 0.050 -23.307 1.00 88.56 84 CYS A C 1
ATOM 665 O O . CYS A 1 84 ? 4.223 -0.443 -24.197 1.00 88.56 84 CYS A O 1
ATOM 667 N N . PRO A 1 85 ? 2.250 0.370 -23.537 1.00 87.62 85 PRO A N 1
ATOM 668 C CA . PRO A 1 85 ? 1.555 0.117 -24.794 1.00 87.62 85 PRO A CA 1
ATOM 669 C C . PRO A 1 85 ? 1.944 1.106 -25.899 1.00 87.62 85 PRO A C 1
ATOM 671 O O . PRO A 1 85 ? 1.583 0.889 -27.047 1.00 87.62 85 PRO A O 1
ATOM 674 N N . HIS A 1 86 ? 2.634 2.204 -25.570 1.00 85.88 86 HIS A N 1
ATOM 675 C CA . HIS A 1 86 ? 3.030 3.205 -26.559 1.00 85.88 86 HIS A CA 1
ATOM 676 C C . HIS A 1 86 ? 4.436 2.952 -27.119 1.00 85.88 86 HIS A C 1
ATOM 678 O O . HIS A 1 86 ? 4.674 3.178 -28.302 1.00 85.88 86 HIS A O 1
ATOM 684 N N . CYS A 1 87 ? 5.380 2.528 -26.277 1.00 86.19 87 CYS A N 1
ATOM 685 C CA . CYS A 1 87 ? 6.781 2.347 -26.669 1.00 86.19 87 CYS A CA 1
ATOM 686 C C . CYS A 1 87 ? 7.305 0.922 -26.463 1.00 86.19 87 CYS A C 1
ATOM 688 O O . CYS A 1 87 ? 8.501 0.704 -26.619 1.00 86.19 87 CYS A O 1
ATOM 690 N N . GLU A 1 88 ? 6.442 -0.017 -26.056 1.00 85.31 88 GLU A N 1
ATOM 691 C CA . GLU A 1 88 ? 6.765 -1.430 -25.778 1.00 85.31 88 GLU A CA 1
ATOM 692 C C . GLU A 1 88 ? 7.914 -1.641 -24.778 1.00 85.31 88 GLU A C 1
ATOM 694 O O . GLU A 1 88 ? 8.422 -2.746 -24.598 1.00 85.31 88 GLU A O 1
ATOM 699 N N . HIS A 1 89 ? 8.297 -0.582 -24.066 1.00 88.44 89 HIS A N 1
ATOM 700 C CA . HIS A 1 89 ? 9.367 -0.629 -23.093 1.00 88.44 89 HIS A CA 1
ATOM 701 C C . HIS A 1 89 ? 8.933 -1.421 -21.859 1.00 88.44 89 HIS A C 1
ATOM 703 O O . HIS A 1 89 ? 7.804 -1.268 -21.378 1.00 88.44 89 HIS A O 1
ATOM 709 N N . GLN A 1 90 ? 9.836 -2.268 -21.366 1.00 89.31 90 GLN A N 1
ATOM 710 C CA . GLN A 1 90 ? 9.614 -3.132 -20.213 1.00 89.31 90 GLN A CA 1
ATOM 711 C C . GLN A 1 90 ? 10.381 -2.597 -19.010 1.00 89.31 90 GLN A C 1
ATOM 713 O O . GLN A 1 90 ? 11.607 -2.572 -19.005 1.00 89.31 90 GLN A O 1
ATOM 718 N N . GLU A 1 91 ? 9.635 -2.206 -17.985 1.00 88.50 91 GLU A N 1
ATOM 719 C CA . GLU A 1 91 ? 10.169 -1.759 -16.702 1.00 88.50 91 GLU A CA 1
ATOM 720 C C . GLU A 1 91 ? 10.106 -2.925 -15.711 1.00 88.50 91 GLU A C 1
ATOM 722 O O . GLU A 1 91 ? 9.042 -3.530 -15.527 1.00 88.50 91 GLU A O 1
ATOM 727 N N . PHE A 1 92 ? 11.233 -3.241 -15.074 1.00 89.31 92 PHE A N 1
ATOM 728 C CA . PHE A 1 92 ? 11.348 -4.318 -14.091 1.00 89.31 92 PHE A CA 1
ATOM 729 C C . PHE A 1 92 ? 11.321 -3.731 -12.675 1.00 89.31 92 PHE A C 1
ATOM 731 O O . PHE A 1 92 ? 12.162 -2.905 -12.331 1.00 89.31 92 PHE A O 1
ATOM 738 N N . PHE A 1 93 ? 10.371 -4.176 -11.852 1.00 84.00 93 PHE A N 1
ATOM 739 C CA . PHE A 1 93 ? 10.267 -3.807 -10.439 1.00 84.00 93 PHE A CA 1
ATOM 740 C C . PHE A 1 93 ? 10.561 -5.038 -9.573 1.00 84.00 93 PHE A C 1
ATOM 742 O O . PHE A 1 93 ? 9.984 -6.105 -9.814 1.00 84.00 93 PHE A O 1
ATOM 749 N N . GLU A 1 94 ? 11.470 -4.894 -8.602 1.00 82.62 94 GLU A N 1
ATOM 750 C CA . GLU A 1 94 ? 11.877 -5.950 -7.657 1.00 82.62 94 GLU A CA 1
ATOM 751 C C . GLU A 1 94 ? 11.120 -5.928 -6.322 1.00 82.62 94 GLU A C 1
ATOM 753 O O . GLU A 1 94 ? 10.777 -4.824 -5.843 1.00 82.62 94 GLU A O 1
#

Foldseek 3Di:
DDDDDDPDPDPPDPDDDDDDDDPDPDDDPDDVDDPPPVDDDPPDDPPPPPPDPDDDQWDWDQDPPPRDTDTDGDDPDQWDWDQDPPPRDIDTGD